Protein AF-A0A8T6SHY5-F1 (afdb_monomer)

Foldseek 3Di:
DVQVQVVVVVDQEEDADPDV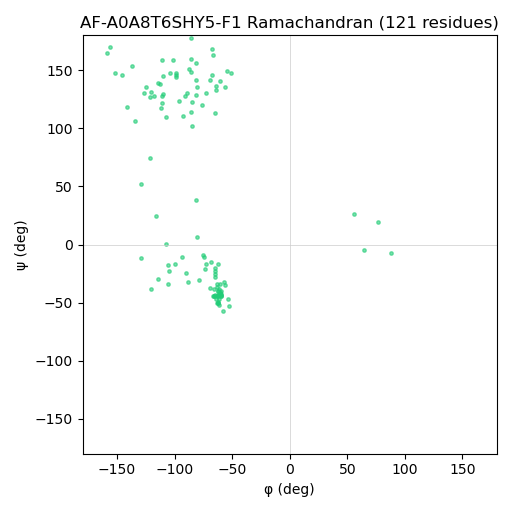VVQVVQVVDPRYHYDHLQVRQLPDQEAEDDDPPVCLLVSLQVHQVNHAAAREYEYQDPDFPVNVVSNVVRHDRYHYKYKHFPDDPPDPDCPPTDMDIDHDDDD

Nearest PDB structures (foldseek):
  4wji-assembly1_A-2  TM=8.821E-01  e=1.192E-06  Sinorhizobium meliloti 1021
  4ezb-assembly1_A-2  TM=7.585E-01  e=4.735E-04  Sinorhizobium meliloti 1021
  3qsg-assembly1_A-2  TM=8.408E-01  e=1.803E-03  Alicyclobacillus acidocaldarius subsp. acidocaldarius DSM 446
  6e8y-assembly1_B  TM=8.026E-01  e=1.297E-02  Homo sapiens
  8ix9-assembly1_B  TM=7.823E-01  e=1.458E-01  Pseudomonas aeruginosa

Solvent-accessible surface area (backbone atoms only — not comparable to full-atom values): 7496 Å² total; per-residue (Å²): 109,66,66,62,55,40,45,75,72,72,42,86,40,72,48,58,72,92,50,64,68,59,46,57,60,46,53,72,40,88,69,42,44,70,44,53,62,59,59,36,53,66,70,47,66,65,46,77,48,85,62,59,77,90,51,40,64,61,53,50,67,68,38,34,88,55,55,48,71,78,27,37,41,34,37,56,41,94,67,58,69,66,58,45,52,51,44,61,73,59,40,86,50,39,45,71,36,37,32,29,66,75,66,64,92,86,60,90,62,72,76,98,57,56,68,51,75,52,79,79,75,86,131

Sequence (123 aa):
WFAHFLLKDGKEVIIADRDERKLLEAKQQPGIRVATNVEAVKSADVILISVPIDDFSKVIEEICPFIRPEQVVIDITSIKVFPIETMHKHIKTGLVLGTHPMFGPGAKSIRNQNFALTPTNET

pLDDT: mean 94.41, std 5.81, range [49.94, 98.44]

Secondary structure (DSSP, 8-state):
-HHHHHHHTT--EEE--S-HHHHHHHHTSTTEEE--HHHHHHH-SEEEE---HHHHHHHHHHHGGGPPTT-EEEE--S-SHHHHHHHHHH-SSSEEEEEEE-S-TT---STT--EEEE--S--

Mean predicted aligned error: 3.13 Å

Structure (mmCIF, N/CA/C/O backbone):
data_AF-A0A8T6SHY5-F1
#
_entry.id   AF-A0A8T6SHY5-F1
#
loop_
_atom_site.group_PDB
_atom_site.id
_atom_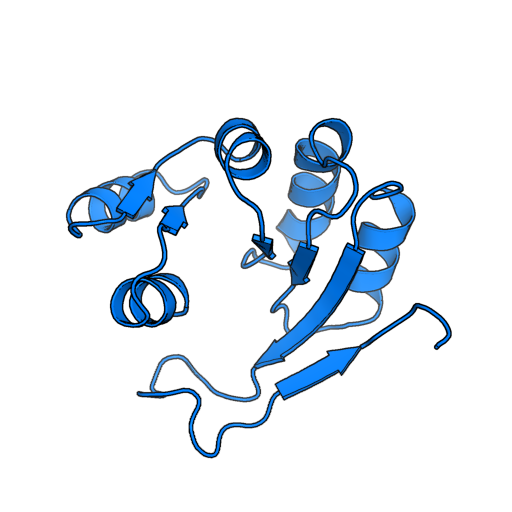site.type_symbol
_atom_site.label_atom_id
_atom_site.label_alt_id
_atom_site.label_comp_id
_atom_site.label_asym_id
_atom_site.label_entity_id
_atom_site.label_seq_id
_atom_site.pdbx_PDB_ins_code
_atom_site.Cartn_x
_atom_site.Cartn_y
_atom_site.Cartn_z
_atom_site.occupancy
_atom_site.B_iso_or_equiv
_atom_site.auth_seq_id
_atom_site.auth_comp_id
_atom_site.auth_asym_id
_atom_site.auth_atom_id
_atom_site.pdbx_PDB_model_num
ATOM 1 N N . TRP A 1 1 ? -2.758 1.311 -12.081 1.00 92.25 1 TRP A N 1
ATOM 2 C CA . TRP A 1 1 ? -2.745 -0.104 -12.511 1.00 92.25 1 TRP A CA 1
ATOM 3 C C . TRP A 1 1 ? -3.488 -0.998 -11.523 1.00 92.25 1 TRP A C 1
ATOM 5 O O . TRP A 1 1 ? -4.544 -1.496 -11.886 1.00 92.25 1 TRP A O 1
ATOM 15 N N . PHE A 1 2 ? -3.011 -1.139 -10.275 1.00 94.69 2 PHE A N 1
ATOM 16 C CA . PHE A 1 2 ? -3.641 -2.018 -9.273 1.00 94.69 2 PHE A CA 1
ATOM 17 C C . PHE A 1 2 ? -5.093 -1.662 -8.953 1.00 94.69 2 PHE A C 1
ATOM 19 O O . PHE A 1 2 ? -5.911 -2.567 -8.888 1.00 94.69 2 PHE A O 1
ATOM 26 N N . ALA A 1 3 ? -5.436 -0.373 -8.861 1.00 94.62 3 ALA A N 1
ATOM 27 C CA . ALA A 1 3 ? -6.827 0.057 -8.701 1.00 94.62 3 ALA A CA 1
ATOM 28 C C . ALA A 1 3 ? -7.747 -0.549 -9.779 1.00 94.62 3 ALA A C 1
ATOM 30 O O . ALA A 1 3 ? -8.711 -1.231 -9.464 1.00 94.62 3 ALA A O 1
ATOM 31 N N . HIS A 1 4 ? -7.386 -0.396 -11.056 1.00 92.75 4 HIS A N 1
ATOM 32 C CA . HIS A 1 4 ? -8.134 -0.977 -12.178 1.00 92.75 4 HIS A CA 1
ATOM 33 C C . HIS A 1 4 ? -8.178 -2.507 -12.151 1.00 92.75 4 HIS A C 1
ATOM 35 O O . HIS A 1 4 ? -9.201 -3.108 -12.465 1.00 92.75 4 HIS A O 1
ATOM 41 N N . PHE A 1 5 ? -7.061 -3.145 -11.793 1.00 93.44 5 PHE A N 1
ATOM 42 C CA . PHE A 1 5 ? -6.993 -4.597 -11.651 1.00 93.44 5 PHE A CA 1
ATOM 43 C C . PHE A 1 5 ? -7.961 -5.104 -10.569 1.00 93.44 5 PHE A C 1
ATOM 45 O O . PHE A 1 5 ? -8.731 -6.020 -10.836 1.00 93.44 5 PHE A O 1
ATOM 52 N N . LEU A 1 6 ? -7.974 -4.470 -9.393 1.00 95.19 6 LEU A N 1
ATOM 53 C CA . LEU A 1 6 ? -8.833 -4.841 -8.265 1.00 95.19 6 LEU A CA 1
ATOM 54 C C . LEU A 1 6 ? -10.315 -4.553 -8.540 1.00 95.19 6 LEU A C 1
ATOM 56 O O . LEU A 1 6 ? -11.160 -5.377 -8.206 1.00 95.19 6 LEU A O 1
ATOM 60 N N . LEU A 1 7 ? -10.637 -3.449 -9.222 1.00 94.44 7 LEU A N 1
ATOM 61 C CA . LEU A 1 7 ? -12.010 -3.173 -9.670 1.00 94.44 7 LEU A CA 1
ATOM 62 C C . LEU A 1 7 ? -12.532 -4.265 -10.604 1.00 94.44 7 LEU A C 1
ATOM 64 O O . LEU A 1 7 ? -13.661 -4.723 -10.462 1.00 94.44 7 LEU A O 1
ATOM 68 N N . LYS A 1 8 ? -11.702 -4.710 -11.555 1.00 93.25 8 LYS A N 1
ATOM 69 C CA . LYS A 1 8 ? -12.054 -5.813 -12.462 1.00 93.25 8 LYS A CA 1
ATOM 70 C C . LYS A 1 8 ? -12.235 -7.145 -11.740 1.00 93.25 8 LYS A C 1
ATOM 72 O O . LYS A 1 8 ? -13.001 -7.973 -12.217 1.00 93.25 8 LYS A O 1
ATOM 77 N N . ASP A 1 9 ? -11.548 -7.331 -10.618 1.00 94.00 9 ASP A N 1
ATOM 78 C CA . ASP A 1 9 ? -11.707 -8.478 -9.719 1.00 94.00 9 ASP A CA 1
ATOM 79 C C . ASP A 1 9 ? -12.922 -8.332 -8.774 1.00 94.00 9 ASP A C 1
ATOM 81 O O . ASP A 1 9 ? -13.132 -9.146 -7.877 1.00 94.00 9 ASP A O 1
ATOM 85 N N . GLY A 1 10 ? -13.739 -7.286 -8.960 1.00 95.12 10 GLY A N 1
ATOM 86 C CA . GLY A 1 10 ? -14.961 -7.047 -8.193 1.00 95.12 10 GLY A CA 1
ATOM 87 C C . GLY A 1 10 ? -14.722 -6.503 -6.785 1.00 95.12 10 GLY A C 1
ATOM 88 O O . GLY A 1 10 ? -15.601 -6.626 -5.935 1.00 95.12 10 GLY A O 1
ATOM 89 N N . LYS A 1 11 ? -13.542 -5.935 -6.508 1.00 95.75 11 LYS A N 1
ATOM 90 C CA . LYS A 1 11 ? -13.234 -5.312 -5.214 1.00 95.75 11 LYS A CA 1
ATOM 91 C C . LYS A 1 11 ? -13.706 -3.865 -5.174 1.00 95.75 11 LYS A C 1
ATOM 93 O O . LYS A 1 11 ? -13.638 -3.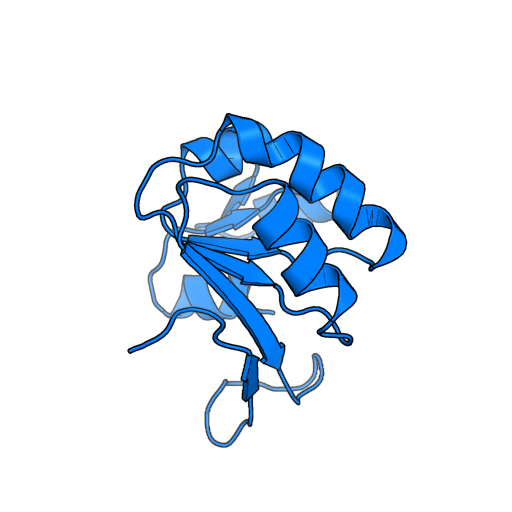148 -6.172 1.00 95.75 11 LYS A O 1
ATOM 98 N N . GLU A 1 12 ? -14.095 -3.419 -3.986 1.00 96.06 12 GLU A N 1
ATOM 99 C CA . GLU A 1 12 ? -14.258 -1.998 -3.701 1.00 96.06 12 GLU A CA 1
ATOM 100 C C . GLU A 1 12 ? -12.881 -1.341 -3.592 1.00 96.06 12 GLU A C 1
ATOM 102 O O . GLU A 1 12 ? -11.993 -1.843 -2.900 1.00 96.06 12 GLU A O 1
ATOM 107 N N . VAL A 1 13 ? -12.684 -0.222 -4.291 1.00 97.75 13 VAL A N 1
ATOM 108 C CA . VAL A 1 13 ? -11.391 0.466 -4.327 1.00 97.75 13 VAL A CA 1
ATOM 109 C C . VAL A 1 13 ? -11.543 1.891 -3.827 1.00 97.75 13 VAL A C 1
ATOM 111 O O . VAL A 1 13 ? -12.354 2.668 -4.331 1.00 97.75 13 VAL A O 1
ATOM 114 N N . ILE A 1 14 ? -10.708 2.242 -2.850 1.00 98.31 14 ILE A N 1
ATOM 115 C CA . ILE A 1 14 ? -10.573 3.601 -2.335 1.00 98.31 14 ILE A CA 1
ATOM 116 C C . ILE A 1 14 ? -9.195 4.123 -2.742 1.00 98.31 14 ILE A C 1
ATOM 118 O O . ILE A 1 14 ? -8.191 3.456 -2.499 1.00 98.31 14 ILE A O 1
ATOM 122 N N . ILE A 1 15 ? -9.137 5.302 -3.361 1.00 98.19 15 ILE A N 1
ATOM 123 C CA . ILE A 1 15 ? -7.887 5.974 -3.726 1.00 98.19 15 ILE A CA 1
ATOM 124 C C . ILE A 1 15 ? -7.695 7.208 -2.846 1.00 98.19 15 ILE A C 1
ATOM 126 O O . ILE A 1 15 ? -8.580 8.059 -2.750 1.00 98.19 15 ILE A O 1
ATOM 130 N N . ALA A 1 16 ? -6.511 7.303 -2.251 1.00 98.00 16 ALA A N 1
ATOM 131 C CA . ALA A 1 16 ? -6.004 8.499 -1.602 1.00 98.00 16 ALA A CA 1
ATOM 132 C C . ALA A 1 16 ? -4.696 8.907 -2.295 1.00 98.00 16 ALA A C 1
ATOM 134 O O . ALA A 1 16 ? -3.832 8.068 -2.551 1.00 98.00 16 ALA A O 1
ATOM 135 N N . ASP A 1 17 ? -4.584 10.181 -2.652 1.00 97.19 17 ASP A N 1
ATOM 136 C CA . ASP A 1 17 ? -3.424 10.770 -3.321 1.00 97.19 17 ASP A CA 1
ATOM 137 C C . ASP A 1 17 ? -3.366 12.254 -2.932 1.00 97.19 17 ASP A C 1
ATOM 139 O O . ASP A 1 17 ? -4.399 12.883 -2.705 1.00 97.19 17 ASP A O 1
ATOM 143 N N . ARG A 1 18 ? -2.162 12.822 -2.843 1.00 95.75 18 ARG A N 1
ATOM 144 C CA . ARG A 1 18 ? -1.984 14.265 -2.611 1.00 95.75 18 ARG A CA 1
ATOM 145 C C . ARG A 1 18 ? -2.304 15.098 -3.853 1.00 95.75 18 ARG A C 1
ATOM 147 O O . ARG A 1 18 ? -2.493 16.304 -3.751 1.00 95.75 18 ARG A O 1
ATOM 154 N N . ASP A 1 19 ? -2.273 14.472 -5.027 1.00 96.31 19 ASP A N 1
ATOM 155 C CA . ASP A 1 19 ? -2.537 15.113 -6.306 1.00 96.31 19 ASP A CA 1
ATOM 156 C C . ASP A 1 19 ? -4.047 15.134 -6.583 1.00 96.31 19 ASP A C 1
ATOM 158 O O . ASP A 1 19 ? -4.649 14.141 -7.006 1.00 96.31 19 ASP A O 1
ATOM 162 N N . GLU A 1 20 ? -4.666 16.295 -6.360 1.00 95.12 20 GLU A N 1
ATOM 163 C CA . GLU A 1 20 ? -6.102 16.499 -6.570 1.00 95.12 20 GLU A CA 1
ATOM 164 C C . GLU A 1 20 ? -6.548 16.185 -8.001 1.00 95.12 20 GLU A C 1
ATOM 166 O O . GLU A 1 20 ? -7.662 15.695 -8.203 1.00 95.12 20 GLU A O 1
ATOM 171 N N . ARG A 1 21 ? -5.691 16.402 -9.010 1.00 96.12 21 ARG A N 1
ATOM 172 C CA . ARG A 1 21 ? -6.045 16.063 -10.393 1.00 96.12 21 ARG A CA 1
ATOM 173 C C . ARG A 1 21 ? -6.200 14.560 -10.561 1.00 96.12 21 ARG A C 1
ATOM 175 O O . ARG A 1 21 ? -7.181 14.121 -11.157 1.00 96.12 21 ARG A O 1
ATOM 182 N N . LYS A 1 22 ? -5.279 13.769 -10.003 1.00 94.69 22 LYS A N 1
ATOM 183 C CA . LYS A 1 22 ? -5.379 12.303 -10.045 1.00 94.69 22 LYS A CA 1
ATOM 184 C C . LYS A 1 22 ? -6.611 11.799 -9.307 1.00 94.69 22 LYS A C 1
ATOM 186 O O . LYS A 1 22 ? -7.243 10.853 -9.770 1.00 94.69 22 LYS A O 1
ATOM 191 N N . LEU A 1 23 ? -6.985 12.437 -8.196 1.00 96.00 23 LEU A N 1
ATOM 192 C CA . LEU A 1 23 ? -8.225 12.109 -7.491 1.00 96.00 23 LEU A CA 1
ATOM 193 C C . LEU A 1 23 ? -9.464 12.415 -8.340 1.00 96.00 23 LEU A C 1
ATOM 195 O O . LEU A 1 23 ? -10.377 11.592 -8.406 1.00 96.00 23 LEU A O 1
ATOM 199 N N . LEU A 1 24 ? -9.499 13.562 -9.021 1.00 94.75 24 LEU A N 1
ATOM 200 C CA . LEU A 1 24 ? -10.599 13.907 -9.924 1.00 94.75 24 LEU A CA 1
ATOM 201 C C . LEU A 1 24 ? -10.715 12.913 -11.083 1.00 94.75 24 LEU A C 1
ATOM 203 O O . LEU A 1 24 ? -11.824 12.481 -11.389 1.00 94.75 24 LEU A O 1
ATOM 207 N N . GLU A 1 25 ? -9.592 12.518 -11.685 1.00 94.25 25 GLU A N 1
ATOM 208 C CA . GLU A 1 25 ? -9.538 11.501 -12.743 1.00 94.25 25 GLU A CA 1
ATOM 209 C C . GLU A 1 25 ? -10.002 10.127 -12.233 1.00 94.25 25 GLU A C 1
ATOM 211 O O . GLU A 1 25 ? -10.817 9.464 -12.877 1.00 94.25 25 GLU A O 1
ATOM 216 N N . ALA A 1 26 ? -9.547 9.715 -11.047 1.00 94.12 26 ALA A N 1
ATOM 217 C CA . ALA A 1 26 ? -9.952 8.468 -10.404 1.00 94.12 26 ALA A CA 1
ATOM 218 C C . ALA A 1 26 ? -11.460 8.420 -10.123 1.00 94.12 26 ALA A C 1
ATOM 220 O O . ALA A 1 26 ? -12.103 7.404 -10.378 1.00 94.12 26 ALA A O 1
ATOM 221 N N . LYS A 1 27 ? -12.041 9.531 -9.656 1.00 93.44 27 LYS A N 1
ATOM 222 C CA . LYS A 1 27 ? -13.470 9.644 -9.331 1.00 93.44 27 LYS A CA 1
ATOM 223 C C . LYS A 1 27 ? -14.387 9.497 -10.552 1.00 93.44 27 LYS A C 1
ATOM 225 O O . LYS A 1 27 ? -15.563 9.191 -10.382 1.00 93.44 27 LYS A O 1
ATOM 230 N N . GLN A 1 28 ? -13.874 9.694 -11.771 1.00 92.12 28 GLN A N 1
ATOM 231 C CA . GLN A 1 28 ? -14.643 9.445 -12.999 1.00 92.12 28 GLN A CA 1
ATOM 232 C C . GLN A 1 28 ? -14.836 7.952 -13.287 1.00 92.12 28 GLN A C 1
ATOM 234 O O . GLN A 1 28 ? -15.691 7.595 -14.097 1.00 92.12 28 GLN A O 1
ATOM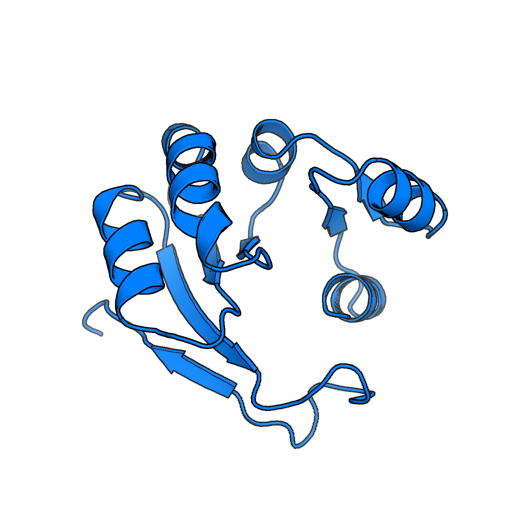 239 N N . GLN A 1 29 ? -14.049 7.070 -12.663 1.00 88.81 29 GLN A N 1
ATOM 240 C CA . GLN A 1 29 ? -14.183 5.632 -12.867 1.00 88.81 29 GLN A CA 1
ATOM 241 C C . GLN A 1 29 ? -15.259 5.055 -11.937 1.00 88.81 29 GLN A C 1
ATOM 243 O O . GLN A 1 29 ? -15.139 5.170 -10.714 1.00 88.81 29 GLN A O 1
ATOM 248 N N . PRO A 1 30 ? -16.295 4.389 -12.482 1.00 89.94 30 PRO A N 1
ATOM 249 C CA . PRO A 1 30 ? -17.295 3.715 -11.665 1.00 89.94 30 PRO A CA 1
ATOM 250 C C . PRO A 1 30 ? -16.653 2.692 -10.719 1.00 89.94 30 PRO A C 1
ATOM 252 O O . PRO A 1 30 ? -15.788 1.918 -11.127 1.00 89.94 30 PRO A O 1
ATOM 255 N N . GLY A 1 31 ? -17.088 2.685 -9.457 1.00 90.12 31 GLY A N 1
ATOM 256 C CA . GLY A 1 31 ? -16.579 1.774 -8.424 1.00 90.12 31 GLY A CA 1
ATOM 257 C C . GLY A 1 31 ? -15.354 2.279 -7.654 1.00 90.12 31 GLY A C 1
ATOM 258 O O . GLY A 1 31 ? -14.988 1.659 -6.658 1.00 90.12 31 GLY A O 1
ATOM 259 N N . ILE A 1 32 ? -14.749 3.408 -8.051 1.00 95.56 32 ILE A N 1
ATOM 260 C CA . ILE A 1 32 ? -13.701 4.063 -7.257 1.00 95.56 32 ILE A CA 1
ATOM 261 C C . ILE A 1 32 ? -14.317 5.090 -6.311 1.00 95.56 32 ILE A C 1
ATOM 263 O O . ILE A 1 32 ? -15.014 6.015 -6.731 1.00 95.56 32 ILE A O 1
ATOM 267 N N . ARG A 1 33 ? -13.975 4.984 -5.026 1.00 96.69 33 ARG A N 1
ATOM 268 C CA . ARG A 1 33 ? -14.159 6.058 -4.049 1.00 96.69 33 ARG A CA 1
ATOM 269 C C . ARG A 1 33 ? -12.841 6.802 -3.854 1.00 96.69 33 ARG A C 1
ATOM 271 O O . ARG A 1 33 ? -11.778 6.195 -3.855 1.00 96.69 33 ARG A O 1
ATOM 278 N N . VAL A 1 34 ? -12.900 8.114 -3.656 1.00 97.56 34 VAL A N 1
ATOM 279 C CA . VAL A 1 34 ? -11.734 8.911 -3.244 1.00 97.56 34 VAL A CA 1
ATOM 280 C C . VAL A 1 34 ? -11.912 9.381 -1.810 1.00 97.56 34 VAL A C 1
ATOM 282 O O . VAL A 1 34 ? -13.042 9.637 -1.387 1.00 97.56 34 VAL A O 1
ATOM 285 N N . ALA A 1 35 ? -10.819 9.450 -1.059 1.00 97.69 35 ALA A N 1
ATOM 286 C CA . ALA A 1 35 ? -10.822 9.866 0.339 1.00 97.69 35 ALA A CA 1
ATOM 287 C C . ALA A 1 35 ? -9.443 10.402 0.750 1.00 97.69 35 ALA A C 1
ATOM 289 O O . ALA A 1 35 ? -8.466 10.244 0.017 1.00 97.69 35 ALA A O 1
ATOM 290 N N . THR A 1 36 ? -9.351 11.007 1.933 1.00 98.06 36 THR A N 1
ATOM 291 C CA . THR A 1 36 ? -8.048 11.278 2.566 1.00 98.06 36 THR A CA 1
ATOM 292 C C . THR A 1 36 ? -7.347 9.971 2.963 1.00 98.06 36 THR A C 1
ATOM 294 O O . THR A 1 36 ? -7.995 8.926 3.079 1.00 98.06 36 THR A O 1
ATOM 297 N N . ASN A 1 37 ? -6.034 10.013 3.227 1.00 98.12 37 ASN A N 1
ATOM 298 C CA . ASN A 1 37 ? -5.269 8.836 3.671 1.00 98.12 37 ASN A CA 1
ATOM 299 C C . ASN A 1 37 ? -5.915 8.173 4.900 1.00 98.12 37 ASN A C 1
ATOM 301 O O . ASN A 1 37 ? -6.140 6.962 4.925 1.00 98.12 37 ASN A O 1
ATOM 305 N N . VAL A 1 38 ? -6.284 8.985 5.892 1.00 98.12 38 VAL A N 1
ATOM 306 C CA . VAL A 1 38 ? -6.902 8.525 7.141 1.00 98.12 38 VAL A CA 1
ATOM 307 C C . VAL A 1 38 ? -8.264 7.873 6.898 1.00 98.12 38 VAL A C 1
ATOM 309 O O . VAL A 1 38 ? -8.542 6.796 7.426 1.00 98.12 38 VAL A O 1
ATOM 312 N N . GLU A 1 39 ? -9.131 8.497 6.102 1.00 98.19 39 GLU A N 1
ATOM 313 C CA . GLU A 1 39 ? -10.457 7.947 5.797 1.00 98.19 39 GLU A CA 1
ATOM 314 C C . GLU A 1 39 ? -10.374 6.651 4.984 1.00 98.19 39 GLU A C 1
ATOM 316 O O . GLU A 1 39 ? -11.150 5.720 5.228 1.00 98.19 39 GLU A O 1
ATOM 321 N N . ALA A 1 40 ? -9.430 6.571 4.041 1.00 98.06 40 ALA A N 1
ATOM 322 C CA . ALA A 1 40 ? -9.189 5.371 3.251 1.00 98.06 40 ALA A CA 1
ATOM 323 C C . ALA A 1 40 ? -8.757 4.203 4.149 1.00 98.06 40 ALA A C 1
ATOM 325 O O . ALA A 1 40 ? -9.382 3.145 4.121 1.00 98.06 40 ALA A O 1
ATOM 326 N N . VAL A 1 41 ? -7.766 4.419 5.019 1.00 97.88 41 VAL A N 1
ATOM 327 C CA . VAL A 1 41 ? -7.247 3.397 5.947 1.00 97.88 41 VAL A CA 1
ATOM 328 C C . VAL A 1 41 ? -8.318 2.933 6.933 1.00 97.88 41 VAL A C 1
ATOM 330 O O . VAL A 1 41 ? -8.454 1.736 7.187 1.00 97.88 41 VAL A O 1
ATOM 333 N N . LYS A 1 42 ? -9.153 3.843 7.445 1.00 97.25 42 LYS A N 1
ATOM 334 C CA . LYS A 1 42 ? -10.276 3.483 8.327 1.00 97.25 42 LYS A CA 1
ATOM 335 C C . LYS A 1 42 ? -11.351 2.630 7.650 1.00 97.25 42 LYS A C 1
ATOM 337 O O . LYS A 1 42 ? -12.091 1.948 8.347 1.00 97.25 42 LYS A O 1
ATOM 342 N N . SER A 1 43 ? -11.443 2.674 6.325 1.00 96.94 43 SER A N 1
ATOM 343 C CA . SER A 1 43 ? -12.496 1.984 5.574 1.00 96.94 43 SER A CA 1
ATOM 344 C C . SER A 1 43 ? -12.019 0.715 4.863 1.00 96.94 43 SER A C 1
ATOM 346 O O . SER A 1 43 ? -12.845 -0.118 4.523 1.00 96.94 43 SER A O 1
ATOM 348 N N . ALA A 1 44 ? -10.722 0.589 4.576 1.00 97.31 44 ALA A N 1
ATOM 349 C CA . ALA A 1 44 ? -10.175 -0.525 3.803 1.00 97.31 44 ALA A CA 1
ATOM 350 C C . ALA A 1 44 ? -9.821 -1.723 4.695 1.00 97.31 44 ALA A C 1
ATOM 352 O O . ALA A 1 44 ? -9.428 -1.531 5.842 1.00 97.31 44 ALA A O 1
ATOM 353 N N . ASP A 1 45 ? -9.878 -2.944 4.168 1.00 96.88 45 ASP A N 1
ATOM 354 C CA . ASP A 1 45 ? -9.316 -4.137 4.830 1.00 96.88 45 ASP A CA 1
ATOM 355 C C . ASP A 1 45 ? -7.835 -4.347 4.468 1.00 96.88 45 ASP A C 1
ATOM 357 O O . ASP A 1 45 ? -7.034 -4.804 5.285 1.00 96.88 45 ASP A O 1
ATOM 361 N N . VAL A 1 46 ? -7.462 -3.952 3.245 1.00 97.94 46 VAL A N 1
ATOM 362 C CA . VAL A 1 46 ? -6.106 -4.043 2.692 1.00 97.94 46 VAL A CA 1
ATOM 363 C C . VAL A 1 46 ? -5.668 -2.670 2.186 1.00 97.94 46 VAL A C 1
ATOM 365 O O . VAL A 1 46 ? -6.383 -2.022 1.421 1.00 97.94 46 VAL A O 1
ATOM 368 N N . ILE A 1 47 ? -4.477 -2.237 2.589 1.00 98.38 47 ILE A N 1
ATOM 369 C CA . ILE A 1 47 ? -3.866 -0.960 2.234 1.00 98.38 47 ILE A CA 1
ATOM 370 C C . ILE A 1 47 ? -2.675 -1.230 1.319 1.00 98.38 47 ILE A C 1
ATOM 372 O O . ILE A 1 47 ? -1.738 -1.919 1.710 1.00 98.38 47 ILE A O 1
ATOM 376 N N . LEU A 1 48 ? -2.692 -0.661 0.113 1.00 98.12 48 LEU A N 1
ATOM 377 C CA . LEU A 1 48 ? -1.585 -0.741 -0.839 1.00 98.12 48 LEU A CA 1
ATOM 378 C C . LEU A 1 48 ? -0.869 0.612 -0.933 1.00 98.12 48 LEU A C 1
ATOM 380 O O . LEU A 1 48 ? -1.407 1.568 -1.492 1.00 98.12 48 LEU A O 1
ATOM 384 N N . ILE A 1 49 ? 0.354 0.693 -0.420 1.00 98.06 49 ILE A N 1
ATOM 385 C CA . ILE A 1 49 ? 1.169 1.906 -0.429 1.00 98.06 49 ILE A CA 1
ATOM 386 C C . ILE A 1 49 ? 1.931 2.009 -1.753 1.00 98.06 49 ILE A C 1
ATOM 388 O O . ILE A 1 49 ? 2.821 1.211 -2.053 1.00 98.06 49 ILE A O 1
ATOM 392 N N . SER A 1 50 ? 1.575 3.024 -2.541 1.00 96.50 50 SER A N 1
ATOM 393 C CA . SER A 1 50 ? 2.111 3.291 -3.882 1.00 96.50 50 SER A CA 1
ATOM 394 C C . SER A 1 50 ? 2.580 4.745 -4.016 1.00 96.50 50 SER A C 1
ATOM 396 O O . SER A 1 50 ? 2.168 5.462 -4.930 1.00 96.50 50 SER A O 1
ATOM 398 N N . VAL A 1 51 ? 3.427 5.194 -3.090 1.00 96.69 51 VAL A N 1
ATOM 399 C CA . VAL A 1 51 ? 3.966 6.564 -3.064 1.00 96.69 51 VAL A CA 1
ATOM 400 C C . VAL A 1 51 ? 5.464 6.585 -3.392 1.00 96.69 51 VAL A C 1
ATOM 402 O O . VAL A 1 51 ? 6.128 5.552 -3.251 1.00 96.69 51 VAL A O 1
ATOM 405 N N . PRO A 1 52 ? 6.022 7.730 -3.837 1.00 95.44 52 PRO A N 1
ATOM 406 C CA . PRO A 1 52 ? 7.467 7.904 -3.944 1.00 95.44 52 PRO A CA 1
ATOM 407 C C . PRO A 1 52 ? 8.167 7.608 -2.618 1.00 95.44 52 PRO A C 1
ATOM 409 O O . PRO A 1 52 ? 7.608 7.835 -1.546 1.00 95.44 52 PRO A O 1
ATOM 412 N N . ILE A 1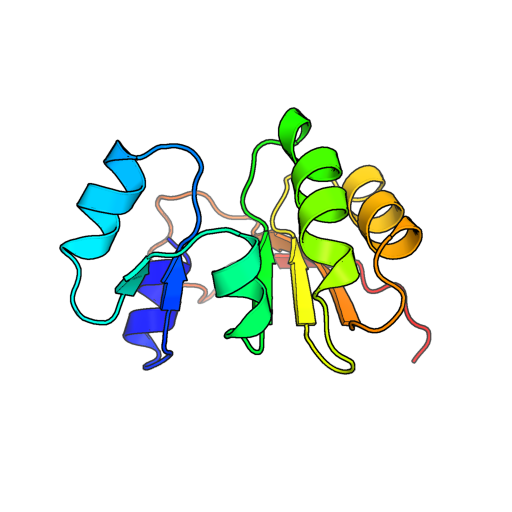 53 ? 9.408 7.126 -2.691 1.00 95.56 53 ILE A N 1
ATOM 413 C CA . ILE A 1 53 ? 10.139 6.699 -1.494 1.00 95.56 53 ILE A CA 1
ATOM 414 C C . ILE A 1 53 ? 10.348 7.838 -0.486 1.00 95.56 53 ILE A C 1
ATOM 416 O O . ILE A 1 53 ? 10.240 7.611 0.716 1.00 95.56 53 ILE A O 1
ATOM 420 N N . ASP A 1 54 ? 10.530 9.062 -0.983 1.00 96.06 54 ASP A N 1
ATOM 421 C CA . ASP A 1 54 ? 10.707 10.273 -0.174 1.00 96.06 54 ASP A CA 1
ATOM 422 C C . ASP A 1 54 ? 9.455 10.627 0.645 1.00 96.06 54 ASP A C 1
ATOM 424 O O . ASP A 1 54 ? 9.545 11.251 1.700 1.00 96.06 54 ASP A O 1
ATOM 428 N N . ASP A 1 55 ? 8.278 10.196 0.185 1.00 97.25 55 ASP A N 1
ATOM 429 C CA . ASP A 1 55 ? 6.999 10.430 0.854 1.00 97.25 55 ASP A CA 1
ATOM 430 C C . ASP A 1 55 ? 6.599 9.269 1.781 1.00 97.25 55 ASP A C 1
ATOM 432 O O . ASP A 1 55 ? 5.659 9.398 2.568 1.00 97.25 55 ASP A O 1
ATOM 436 N N . PHE A 1 56 ? 7.296 8.129 1.706 1.00 97.94 56 PHE A N 1
ATOM 437 C CA . PHE A 1 56 ? 6.867 6.881 2.334 1.00 97.94 56 PHE A CA 1
ATOM 438 C C . PHE A 1 56 ? 6.757 6.995 3.858 1.00 97.94 56 PHE A C 1
ATOM 440 O O . PHE A 1 56 ? 5.701 6.701 4.414 1.00 97.94 56 PHE A O 1
ATOM 447 N N . SER A 1 57 ? 7.806 7.474 4.539 1.00 98.12 57 SER A N 1
ATOM 448 C CA . SER A 1 57 ? 7.788 7.619 6.004 1.00 98.12 57 SER A CA 1
ATOM 449 C C . SER A 1 57 ? 6.681 8.544 6.481 1.00 98.12 57 SER A C 1
ATOM 451 O O . SER A 1 57 ? 5.963 8.198 7.413 1.00 98.12 57 SER A O 1
ATOM 453 N N . LYS A 1 58 ? 6.482 9.671 5.790 1.00 98.31 58 LYS A N 1
ATOM 454 C CA . LYS A 1 58 ? 5.423 10.627 6.115 1.00 98.31 58 LYS A CA 1
ATOM 455 C C . LYS A 1 58 ? 4.039 9.978 6.040 1.00 98.31 58 LYS A C 1
ATOM 457 O O . LYS A 1 58 ? 3.223 10.182 6.931 1.00 98.31 58 LYS A O 1
ATOM 462 N N . VAL A 1 59 ? 3.784 9.191 4.993 1.00 98.44 59 VAL A N 1
ATOM 463 C CA . VAL A 1 59 ? 2.509 8.479 4.832 1.00 98.44 59 VAL A CA 1
ATOM 464 C C . VAL A 1 59 ? 2.333 7.423 5.919 1.00 98.44 59 VAL A C 1
ATOM 466 O O . VAL A 1 59 ? 1.259 7.343 6.504 1.00 98.44 59 VAL A O 1
ATOM 469 N N . ILE A 1 60 ? 3.371 6.640 6.233 1.00 98.44 60 ILE A N 1
ATOM 470 C CA . ILE A 1 60 ? 3.293 5.631 7.298 1.00 98.44 60 ILE A CA 1
ATOM 471 C C . ILE A 1 60 ? 3.023 6.274 8.665 1.00 98.44 60 ILE A C 1
ATOM 473 O O . ILE A 1 60 ? 2.162 5.788 9.393 1.00 98.44 60 ILE A O 1
ATOM 477 N N . GLU A 1 61 ? 3.708 7.368 9.001 1.00 98.31 61 GLU A N 1
ATOM 478 C CA . GLU A 1 61 ? 3.492 8.115 10.248 1.00 98.31 61 GLU A CA 1
ATOM 479 C C . GLU A 1 61 ? 2.071 8.690 10.346 1.00 98.31 61 GLU A C 1
ATOM 481 O O . GLU A 1 61 ? 1.467 8.664 11.416 1.00 98.31 61 GLU A O 1
ATOM 486 N N . GLU A 1 62 ? 1.513 9.169 9.232 1.00 98.44 62 GLU A N 1
ATOM 487 C CA . GLU A 1 62 ? 0.144 9.687 9.174 1.00 98.44 62 GLU A CA 1
ATOM 488 C C . GLU A 1 62 ? -0.902 8.589 9.414 1.00 98.44 62 GLU A C 1
ATOM 490 O O . GLU A 1 62 ? -1.878 8.802 10.137 1.00 98.44 62 GLU A O 1
ATOM 495 N N . ILE A 1 63 ? -0.726 7.417 8.796 1.00 98.00 63 ILE A N 1
ATOM 496 C CA . ILE A 1 63 ? -1.759 6.375 8.799 1.00 98.00 63 ILE A CA 1
ATOM 497 C C . ILE A 1 63 ? -1.649 5.406 9.972 1.00 98.00 63 ILE A C 1
ATOM 499 O O . ILE A 1 63 ? -2.660 4.802 10.340 1.00 98.00 63 ILE A O 1
ATOM 503 N N . CYS A 1 64 ? -0.461 5.238 10.568 1.00 97.56 64 CYS A N 1
ATOM 504 C CA . CYS A 1 64 ? -0.241 4.217 11.591 1.00 97.56 64 CYS A CA 1
ATOM 505 C C . CYS A 1 64 ? -1.183 4.290 12.803 1.00 97.56 64 CYS A C 1
ATOM 507 O O . CYS A 1 64 ? -1.596 3.218 13.252 1.00 97.56 64 CYS A O 1
ATOM 509 N N . PRO A 1 65 ? -1.629 5.468 13.295 1.00 97.44 65 PRO A N 1
ATOM 510 C CA . PRO A 1 65 ? -2.547 5.527 14.434 1.00 97.44 65 PRO A CA 1
ATOM 511 C C . PRO A 1 65 ? -3.947 4.984 14.118 1.00 97.44 65 PRO A C 1
ATOM 513 O O . PRO A 1 65 ? -4.742 4.754 15.026 1.00 97.44 65 PRO A O 1
ATOM 516 N N . PHE A 1 66 ? -4.273 4.814 12.835 1.00 97.50 66 PHE A N 1
ATOM 517 C CA . PHE A 1 66 ? -5.595 4.410 12.361 1.00 97.50 66 PHE A CA 1
ATOM 518 C C . PHE A 1 66 ? -5.637 2.970 11.845 1.00 97.50 66 PHE A C 1
ATOM 520 O O . PHE A 1 66 ? -6.705 2.510 11.430 1.00 97.50 66 PHE A O 1
ATOM 527 N N . ILE A 1 67 ? -4.502 2.263 11.883 1.00 97.75 67 ILE A N 1
ATOM 528 C CA . ILE A 1 67 ? -4.422 0.858 11.497 1.00 97.75 67 ILE A CA 1
ATOM 529 C C . ILE A 1 67 ? -5.011 -0.021 12.608 1.00 97.75 67 ILE A C 1
ATOM 531 O O . ILE A 1 67 ? -4.554 -0.035 13.754 1.00 97.75 67 ILE A O 1
ATOM 535 N N . ARG A 1 68 ? -6.048 -0.771 12.245 1.00 95.44 68 ARG A N 1
ATOM 536 C CA . ARG A 1 68 ? -6.752 -1.748 13.075 1.00 95.44 68 ARG A CA 1
ATOM 537 C C . ARG A 1 68 ? -5.988 -3.080 13.090 1.00 95.44 68 ARG A C 1
ATOM 539 O O . ARG A 1 68 ? -5.256 -3.366 12.141 1.00 95.44 68 ARG A O 1
ATOM 546 N N . PRO A 1 69 ? -6.177 -3.913 14.128 1.00 93.44 69 PRO A N 1
ATOM 547 C CA . PRO A 1 69 ? -5.708 -5.297 14.107 1.00 93.44 69 PRO A CA 1
ATOM 548 C C . PRO A 1 69 ? -6.159 -6.034 12.839 1.00 93.44 69 PRO A C 1
ATOM 550 O O . PRO A 1 69 ? -7.234 -5.741 12.314 1.00 93.44 69 PRO A O 1
ATOM 553 N N . GLU A 1 70 ? -5.337 -6.967 12.356 1.00 87.69 70 GLU A N 1
ATOM 554 C CA . GLU A 1 70 ? -5.580 -7.795 11.158 1.00 87.69 70 GLU A CA 1
ATOM 555 C C . GLU A 1 70 ? -5.656 -7.045 9.811 1.00 87.69 70 GLU A C 1
ATOM 557 O O . GLU A 1 70 ? -5.721 -7.687 8.762 1.00 87.69 70 GLU A O 1
ATOM 562 N N . GLN A 1 71 ? -5.599 -5.705 9.785 1.00 96.19 71 GLN A N 1
ATOM 563 C CA . GLN A 1 71 ? -5.465 -4.980 8.518 1.00 96.19 71 GLN A CA 1
ATOM 564 C C . GLN A 1 71 ? -4.132 -5.309 7.855 1.00 96.19 71 GLN A C 1
ATOM 566 O O . GLN A 1 71 ? -3.084 -5.301 8.504 1.00 96.19 71 GLN A O 1
ATOM 571 N N . VAL A 1 72 ? -4.174 -5.530 6.543 1.00 96.94 72 VAL A N 1
ATOM 572 C CA . VAL A 1 72 ? -2.982 -5.851 5.757 1.00 96.94 72 VAL A CA 1
ATOM 573 C C . VAL A 1 72 ? -2.446 -4.582 5.107 1.00 96.94 72 VAL A C 1
ATOM 575 O O . VAL A 1 72 ? -3.151 -3.927 4.346 1.00 96.94 72 VAL A O 1
ATOM 578 N N . VAL A 1 73 ? -1.187 -4.248 5.369 1.00 97.75 73 VAL A N 1
ATOM 579 C CA . VAL A 1 73 ? -0.471 -3.123 4.763 1.00 97.75 73 VAL A CA 1
ATOM 580 C C . VAL A 1 73 ? 0.617 -3.664 3.853 1.00 97.75 73 VAL A C 1
ATOM 582 O O . VAL A 1 73 ? 1.543 -4.343 4.292 1.00 97.75 73 VAL A O 1
ATOM 585 N N . ILE A 1 74 ? 0.492 -3.360 2.567 1.00 97.69 74 ILE A N 1
ATOM 586 C CA . ILE A 1 74 ? 1.374 -3.840 1.512 1.00 97.69 74 ILE A CA 1
ATOM 587 C C . ILE A 1 74 ? 2.059 -2.644 0.866 1.00 97.69 74 ILE A C 1
ATOM 589 O O . ILE A 1 74 ? 1.376 -1.731 0.408 1.00 97.69 74 ILE A O 1
ATOM 593 N N . ASP A 1 75 ? 3.385 -2.647 0.759 1.00 97.19 75 ASP A N 1
ATOM 594 C CA . ASP A 1 75 ? 4.098 -1.679 -0.083 1.00 97.19 75 ASP A CA 1
ATOM 595 C C . ASP A 1 75 ? 4.466 -2.286 -1.439 1.00 97.19 75 ASP A C 1
ATOM 597 O O . ASP A 1 75 ? 4.777 -3.472 -1.515 1.00 97.19 75 ASP A O 1
ATOM 601 N N . ILE A 1 76 ? 4.450 -1.476 -2.502 1.00 96.12 76 ILE A N 1
ATOM 602 C CA . ILE A 1 76 ? 4.919 -1.867 -3.849 1.00 96.12 76 ILE A CA 1
ATOM 603 C C . ILE A 1 76 ? 6.136 -1.058 -4.307 1.00 96.12 76 ILE A C 1
ATOM 605 O O . ILE A 1 76 ? 6.350 -0.852 -5.502 1.00 96.12 76 ILE A O 1
ATOM 609 N N . THR A 1 77 ? 6.910 -0.527 -3.365 1.00 93.56 77 THR A N 1
ATOM 610 C CA . THR A 1 77 ? 8.062 0.326 -3.677 1.00 93.56 77 THR A CA 1
ATOM 611 C C . THR A 1 77 ? 9.174 -0.466 -4.376 1.00 93.56 77 THR A C 1
ATOM 613 O O . THR A 1 77 ? 9.183 -1.697 -4.397 1.00 93.56 77 THR A O 1
ATOM 616 N N . SER A 1 78 ? 10.178 0.220 -4.927 1.00 91.69 78 SER A N 1
ATOM 617 C CA . SER A 1 78 ? 11.278 -0.487 -5.592 1.00 91.69 78 SER A CA 1
ATOM 618 C C . SER A 1 78 ? 12.314 -1.077 -4.628 1.00 91.69 78 SER A C 1
ATOM 620 O O . SER A 1 78 ? 12.882 -2.124 -4.922 1.00 91.69 78 SER A O 1
ATOM 622 N N . ILE A 1 79 ? 12.530 -0.450 -3.469 1.00 91.75 79 ILE A N 1
ATOM 623 C CA . ILE A 1 79 ? 13.497 -0.878 -2.441 1.00 91.75 79 ILE A CA 1
ATOM 624 C C . ILE A 1 79 ? 12.781 -1.592 -1.294 1.00 91.75 79 ILE A C 1
ATOM 626 O O . ILE A 1 79 ? 11.583 -1.412 -1.147 1.00 91.75 79 ILE A O 1
ATOM 630 N N . LYS A 1 80 ? 13.461 -2.418 -0.490 1.00 91.88 80 LYS A N 1
ATOM 631 C CA . LYS A 1 80 ? 12.767 -3.251 0.516 1.00 91.88 80 LYS A CA 1
ATOM 632 C C . LYS A 1 80 ? 13.176 -3.030 1.959 1.00 91.88 80 LYS A C 1
ATOM 634 O O . LYS A 1 80 ? 12.297 -2.994 2.806 1.00 91.88 80 LYS A O 1
ATOM 639 N N . VAL A 1 81 ? 14.456 -2.800 2.227 1.00 92.88 81 VAL A N 1
ATOM 640 C CA . VAL A 1 81 ? 14.945 -2.600 3.601 1.00 92.88 81 VAL A CA 1
ATOM 641 C C . VAL A 1 81 ? 14.225 -1.424 4.271 1.00 92.88 81 VAL A C 1
ATOM 643 O O . VAL A 1 81 ? 13.523 -1.610 5.257 1.00 92.88 81 VAL A O 1
ATOM 646 N N . PHE A 1 82 ? 14.292 -0.237 3.666 1.00 96.12 82 PHE A N 1
ATOM 647 C CA . PHE A 1 82 ? 13.719 0.973 4.257 1.00 96.12 82 PHE A CA 1
ATOM 648 C C . PHE A 1 82 ? 12.184 0.930 4.449 1.00 96.12 82 PHE A C 1
ATOM 650 O O . PHE A 1 82 ? 11.730 1.224 5.552 1.00 96.12 82 PHE A O 1
ATOM 657 N N . PRO A 1 83 ? 11.354 0.552 3.453 1.00 96.50 83 PRO A N 1
ATOM 658 C CA . PRO A 1 83 ? 9.900 0.479 3.630 1.00 96.50 83 PRO A CA 1
ATOM 659 C C . PRO A 1 83 ? 9.473 -0.512 4.708 1.00 96.50 83 PRO A C 1
ATOM 661 O O . PRO A 1 83 ? 8.622 -0.185 5.533 1.00 96.50 83 PRO A O 1
ATOM 664 N N . ILE A 1 84 ? 10.097 -1.693 4.736 1.00 95.38 84 ILE A N 1
ATOM 665 C CA . ILE A 1 84 ? 9.828 -2.725 5.739 1.00 95.38 84 ILE A CA 1
ATOM 666 C C . ILE A 1 84 ? 10.174 -2.222 7.139 1.00 95.38 84 ILE A C 1
ATOM 668 O O . ILE A 1 84 ? 9.333 -2.284 8.035 1.00 95.38 84 ILE A O 1
ATOM 672 N N . GLU A 1 85 ? 11.375 -1.673 7.330 1.00 95.56 85 GLU A N 1
ATOM 673 C CA . GLU A 1 85 ? 11.801 -1.130 8.623 1.00 95.56 85 GLU A CA 1
ATOM 674 C C . GLU A 1 85 ? 10.885 0.005 9.092 1.00 95.56 85 GLU A C 1
ATOM 676 O O . GLU A 1 85 ? 10.447 0.016 10.244 1.00 95.56 85 GLU A O 1
ATOM 681 N N . THR A 1 86 ? 10.525 0.928 8.198 1.00 97.62 86 THR A N 1
ATOM 682 C CA . THR A 1 86 ? 9.602 2.027 8.503 1.00 97.62 86 THR A CA 1
ATOM 683 C C . THR A 1 86 ? 8.214 1.522 8.884 1.00 97.62 86 THR A C 1
ATOM 685 O O . THR A 1 86 ? 7.639 2.013 9.861 1.00 97.62 86 THR A O 1
ATOM 688 N N . MET A 1 87 ? 7.677 0.535 8.164 1.00 96.88 87 MET A N 1
ATOM 689 C CA . MET A 1 87 ? 6.391 -0.074 8.497 1.00 96.88 87 MET A CA 1
ATOM 690 C C . MET A 1 87 ? 6.445 -0.762 9.863 1.00 96.88 87 MET A C 1
ATOM 692 O O . MET A 1 87 ? 5.631 -0.433 10.717 1.00 96.88 87 MET A O 1
ATOM 696 N N . HIS A 1 88 ? 7.436 -1.615 10.143 1.00 95.12 88 HIS A N 1
ATOM 697 C CA . HIS A 1 88 ? 7.563 -2.269 11.456 1.00 95.12 88 HIS A CA 1
ATOM 698 C C . HIS A 1 88 ? 7.806 -1.296 12.606 1.00 95.12 88 HIS A C 1
ATOM 700 O O . HIS A 1 88 ? 7.357 -1.518 13.737 1.00 95.12 88 HIS A O 1
ATOM 706 N N . LYS A 1 89 ? 8.527 -0.203 12.347 1.00 96.62 89 LYS A N 1
ATOM 707 C CA . LYS A 1 89 ? 8.774 0.830 13.350 1.00 96.62 89 LYS A CA 1
ATOM 708 C C . LYS A 1 89 ? 7.464 1.449 13.840 1.00 96.62 89 LYS A C 1
ATOM 710 O O . LYS A 1 89 ? 7.332 1.637 15.049 1.00 96.62 89 LYS A O 1
ATOM 715 N N . HIS A 1 90 ? 6.504 1.703 12.950 1.00 97.38 90 HIS A N 1
ATOM 716 C CA . HIS A 1 90 ? 5.294 2.471 13.266 1.00 97.38 90 HIS A CA 1
ATOM 717 C C . HIS A 1 90 ? 4.020 1.624 13.401 1.00 97.38 90 HIS A C 1
ATOM 719 O O . HIS A 1 90 ? 3.167 1.940 14.225 1.00 97.38 90 HIS A O 1
ATOM 725 N N . ILE A 1 91 ? 3.882 0.549 12.629 1.00 95.69 91 ILE A N 1
ATOM 726 C CA . ILE A 1 91 ? 2.691 -0.305 12.587 1.00 95.69 91 ILE A CA 1
ATOM 727 C C . ILE A 1 91 ? 2.888 -1.456 13.573 1.00 95.69 91 ILE A C 1
ATOM 729 O O . ILE A 1 91 ? 3.741 -2.317 13.370 1.00 95.69 91 ILE A O 1
ATOM 733 N N . LYS A 1 92 ? 2.120 -1.448 14.668 1.00 91.19 92 LYS A N 1
ATOM 734 C CA . LYS A 1 92 ? 2.229 -2.446 15.752 1.00 91.19 92 LYS A CA 1
ATOM 735 C C . LYS A 1 92 ? 1.104 -3.478 15.773 1.00 91.19 92 LYS A C 1
ATOM 737 O O . LYS A 1 92 ? 1.248 -4.503 16.425 1.00 91.19 92 LYS A O 1
ATOM 742 N N . THR A 1 93 ? -0.006 -3.192 15.100 1.00 89.88 93 THR A N 1
ATOM 743 C CA . THR A 1 93 ? -1.248 -3.982 1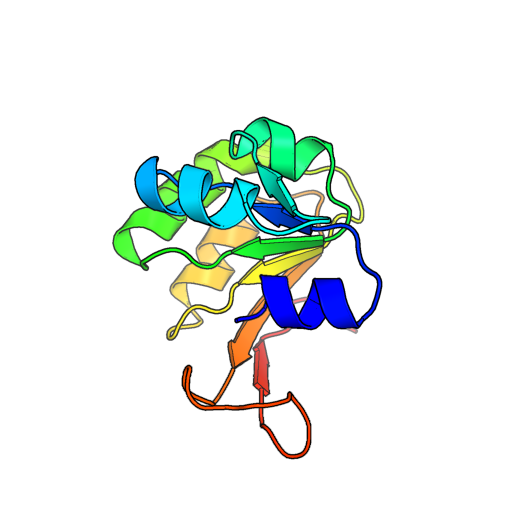5.150 1.00 89.88 93 THR A CA 1
ATOM 744 C C . THR A 1 93 ? -1.603 -4.639 13.818 1.00 89.88 93 THR A C 1
ATOM 746 O O . THR A 1 93 ? -2.241 -5.685 13.818 1.00 89.88 93 THR A O 1
ATOM 749 N N . GLY A 1 94 ? -1.221 -4.033 12.692 1.00 91.06 94 GLY A N 1
ATOM 750 C CA . GLY A 1 94 ? -1.496 -4.558 11.354 1.00 91.06 94 GLY A CA 1
ATOM 751 C C . GLY A 1 94 ? -0.454 -5.568 10.876 1.00 91.06 94 GLY A C 1
ATOM 752 O O . GLY A 1 94 ? 0.688 -5.579 11.338 1.00 91.06 94 GLY A O 1
ATOM 753 N N . LEU A 1 95 ? -0.847 -6.377 9.895 1.00 94.19 95 LEU A N 1
ATOM 754 C CA . LEU A 1 95 ? 0.049 -7.257 9.154 1.00 94.19 95 LEU A CA 1
ATOM 755 C C . LEU A 1 95 ? 0.754 -6.443 8.073 1.00 94.19 95 LEU A C 1
ATOM 757 O O . LEU A 1 95 ? 0.100 -5.756 7.293 1.00 94.19 95 LEU A O 1
ATOM 761 N N . VAL A 1 96 ? 2.079 -6.525 8.005 1.00 95.44 96 VAL A N 1
ATOM 762 C CA . VAL A 1 96 ? 2.869 -5.789 7.011 1.00 95.44 96 VAL A CA 1
ATOM 763 C C . VAL A 1 96 ? 3.510 -6.757 6.024 1.00 95.44 96 VAL A C 1
ATOM 765 O O . VAL A 1 96 ? 4.006 -7.814 6.411 1.00 95.44 96 VAL A O 1
ATOM 768 N N . LEU A 1 97 ? 3.504 -6.404 4.741 1.00 95.75 97 L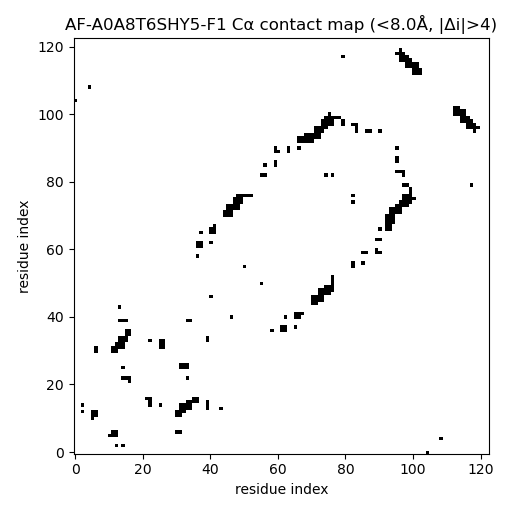EU A N 1
ATOM 769 C CA . LEU A 1 97 ? 4.168 -7.174 3.696 1.00 95.75 97 LEU A CA 1
ATOM 770 C C . LEU A 1 97 ? 4.819 -6.238 2.684 1.00 95.75 97 LEU A C 1
ATOM 772 O O . LEU A 1 97 ? 4.149 -5.494 1.971 1.00 95.75 97 LEU A O 1
ATOM 776 N N . GLY A 1 98 ? 6.138 -6.328 2.564 1.00 96.44 98 GLY A N 1
ATOM 777 C CA . GLY A 1 98 ? 6.838 -5.641 1.490 1.00 96.44 98 GLY A CA 1
ATOM 778 C C . GLY A 1 98 ? 6.756 -6.425 0.196 1.00 96.44 98 GLY A C 1
ATOM 779 O O . GLY A 1 98 ? 6.943 -7.645 0.177 1.00 96.44 98 GLY A O 1
ATOM 780 N N . THR A 1 99 ? 6.469 -5.727 -0.901 1.00 96.00 99 THR A N 1
ATOM 781 C CA . THR A 1 99 ? 6.371 -6.343 -2.225 1.00 96.00 99 THR A CA 1
ATOM 782 C C . THR A 1 99 ? 7.058 -5.505 -3.292 1.00 96.00 99 THR A C 1
ATOM 784 O O . THR A 1 99 ? 7.225 -4.292 -3.171 1.00 96.00 99 THR A O 1
ATOM 787 N N . HIS A 1 100 ? 7.506 -6.158 -4.356 1.00 95.50 100 HIS A N 1
ATOM 788 C CA . HIS A 1 100 ? 7.978 -5.500 -5.567 1.00 95.50 100 HIS A CA 1
ATOM 789 C C . HIS A 1 100 ? 7.375 -6.220 -6.777 1.00 95.50 100 HIS A C 1
ATOM 791 O O . HIS A 1 100 ? 7.811 -7.329 -7.106 1.00 95.50 100 HIS A O 1
ATOM 797 N N . PRO A 1 101 ? 6.384 -5.623 -7.456 1.00 95.19 101 PRO A N 1
ATOM 798 C CA . PRO A 1 101 ? 5.916 -6.112 -8.746 1.00 95.19 101 PRO A CA 1
ATOM 799 C C . PRO A 1 101 ? 7.043 -5.971 -9.778 1.00 95.19 101 PRO A C 1
ATOM 801 O O . PRO A 1 101 ? 7.434 -4.857 -10.112 1.00 95.19 101 PRO A O 1
ATOM 804 N N . MET A 1 102 ? 7.589 -7.077 -10.294 1.00 95.06 102 MET A N 1
ATOM 805 C CA . MET A 1 102 ? 8.719 -7.051 -11.244 1.00 95.06 102 MET A CA 1
ATOM 806 C C . MET A 1 102 ? 8.258 -6.784 -12.685 1.00 95.06 102 MET A C 1
ATOM 808 O O . MET A 1 102 ? 8.739 -7.393 -13.640 1.00 95.06 102 MET A O 1
ATOM 812 N N . PHE A 1 103 ? 7.273 -5.902 -12.838 1.00 94.19 103 PHE A N 1
ATOM 813 C CA . PHE A 1 103 ? 6.660 -5.555 -14.109 1.00 94.19 103 PHE A CA 1
ATOM 814 C C . PHE A 1 103 ? 6.251 -4.087 -14.140 1.00 94.19 103 PHE A C 1
ATOM 816 O O . PHE A 1 103 ? 5.852 -3.495 -13.140 1.00 94.19 103 PHE A O 1
ATOM 823 N N . GLY A 1 104 ? 6.353 -3.498 -15.329 1.00 88.81 104 GLY A N 1
ATOM 824 C CA . GLY A 1 104 ? 6.039 -2.093 -15.549 1.00 88.81 104 GLY A CA 1
ATOM 825 C C . GLY A 1 104 ? 4.555 -1.822 -15.824 1.00 88.81 104 GLY A C 1
ATOM 826 O O . GLY A 1 104 ? 3.751 -2.745 -15.987 1.00 88.81 104 GLY A O 1
ATOM 827 N N . PRO A 1 105 ? 4.187 -0.539 -15.988 1.00 84.81 105 PRO A N 1
ATOM 828 C CA . PRO A 1 105 ? 2.805 -0.110 -16.220 1.00 84.81 105 PRO A CA 1
ATOM 829 C C . PRO A 1 105 ? 2.182 -0.654 -17.517 1.00 84.81 105 PRO A C 1
ATOM 831 O O . PRO A 1 105 ? 0.961 -0.639 -17.653 1.00 84.81 105 PRO A O 1
ATOM 834 N N . GLY A 1 106 ? 2.996 -1.151 -18.457 1.00 89.12 106 GLY A N 1
ATOM 835 C CA . GLY A 1 106 ? 2.536 -1.787 -19.696 1.00 89.12 106 GLY A CA 1
ATOM 836 C C . GLY A 1 106 ? 1.994 -3.213 -19.527 1.00 89.12 106 GLY A C 1
ATOM 837 O O . GLY A 1 106 ? 1.424 -3.760 -20.473 1.00 89.12 106 GLY A O 1
ATOM 838 N N . ALA A 1 107 ? 2.149 -3.831 -18.350 1.00 92.56 107 ALA A N 1
ATOM 839 C CA . ALA A 1 107 ? 1.567 -5.141 -18.078 1.00 92.56 107 ALA A CA 1
ATOM 840 C C . ALA A 1 107 ? 0.034 -5.087 -18.193 1.00 92.56 107 ALA A C 1
ATOM 842 O O . ALA A 1 107 ? -0.600 -4.128 -17.764 1.00 92.56 107 ALA A O 1
ATOM 843 N N . LYS A 1 108 ? -0.597 -6.122 -18.756 1.00 89.94 108 LYS A N 1
ATOM 844 C CA . LYS A 1 108 ? -2.069 -6.181 -18.896 1.00 89.94 108 LYS A CA 1
ATOM 845 C C . LYS A 1 108 ? -2.753 -7.032 -17.825 1.00 89.94 108 LYS A C 1
ATOM 847 O O . LYS A 1 108 ? -3.966 -6.945 -17.659 1.00 89.94 108 LYS A O 1
ATOM 852 N N . SER A 1 109 ? -1.991 -7.869 -17.126 1.00 92.06 109 SER A N 1
ATOM 853 C CA . SER A 1 109 ? -2.480 -8.773 -16.083 1.00 92.06 109 SER A CA 1
ATOM 854 C C . SER A 1 109 ? -1.335 -9.189 -15.162 1.00 9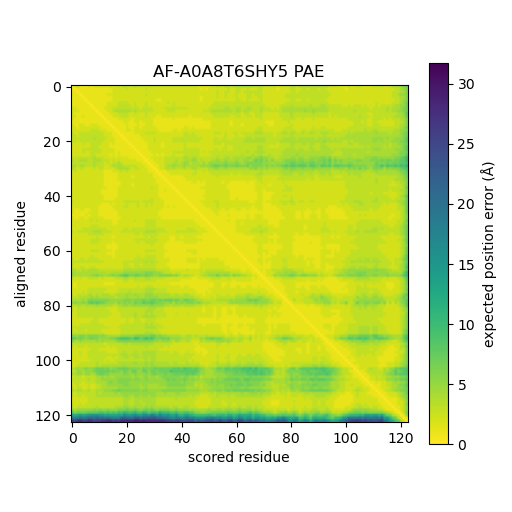2.06 109 SER A C 1
ATOM 856 O O . SER A 1 109 ? -0.180 -9.078 -15.567 1.00 92.06 109 SER A O 1
ATOM 858 N N . ILE A 1 110 ? -1.656 -9.752 -13.995 1.00 92.94 110 ILE A N 1
ATOM 859 C CA . ILE A 1 110 ? -0.675 -10.409 -13.114 1.00 92.94 110 ILE A CA 1
ATOM 860 C C . ILE A 1 110 ? -0.215 -11.789 -13.621 1.00 92.94 110 ILE A C 1
ATOM 862 O O . ILE A 1 110 ? 0.723 -12.364 -13.077 1.00 92.94 110 ILE A O 1
ATOM 866 N N . ARG A 1 111 ? -0.870 -12.363 -14.642 1.00 92.69 111 ARG A N 1
ATOM 867 C CA . ARG A 1 111 ? -0.540 -13.706 -15.138 1.00 92.69 111 ARG A CA 1
ATOM 868 C C . ARG A 1 111 ? 0.874 -13.719 -15.718 1.00 92.69 111 ARG A C 1
ATOM 870 O O . ARG A 1 111 ? 1.214 -12.860 -16.533 1.00 92.69 111 ARG A O 1
ATOM 877 N N . ASN A 1 112 ? 1.656 -14.725 -15.325 1.00 93.50 112 ASN A N 1
ATOM 878 C CA . ASN A 1 112 ? 3.061 -14.892 -15.712 1.00 93.50 112 ASN A CA 1
ATOM 879 C C . ASN A 1 112 ? 3.930 -13.668 -15.369 1.00 93.50 112 ASN A C 1
ATOM 881 O O . ASN A 1 112 ? 4.921 -13.409 -16.045 1.00 93.50 112 ASN A O 1
ATOM 885 N N . GLN A 1 113 ? 3.530 -12.896 -14.356 1.00 95.44 113 GLN A N 1
ATOM 886 C CA . GLN A 1 113 ? 4.334 -11.821 -13.794 1.00 95.44 113 GLN A CA 1
ATOM 887 C C . GLN A 1 113 ? 4.927 -12.268 -12.466 1.00 95.44 113 GLN A C 1
ATOM 889 O O . GLN A 1 113 ? 4.303 -13.019 -11.717 1.00 95.44 113 GLN A O 1
ATOM 894 N N . ASN A 1 114 ? 6.117 -11.767 -12.168 1.00 96.06 114 ASN A N 1
ATOM 895 C CA . ASN A 1 114 ? 6.796 -12.085 -10.927 1.00 96.06 114 ASN A CA 1
ATOM 896 C C . ASN A 1 114 ? 6.591 -10.976 -9.894 1.00 96.06 114 ASN A C 1
ATOM 898 O O . ASN A 1 114 ? 6.546 -9.788 -10.225 1.00 96.06 114 ASN A O 1
ATOM 902 N N . PHE A 1 115 ? 6.543 -11.383 -8.633 1.00 96.12 115 PHE A N 1
ATOM 903 C CA . PHE A 1 115 ? 6.576 -10.500 -7.477 1.00 96.12 115 PHE A CA 1
ATOM 904 C C . PHE A 1 115 ? 7.724 -10.943 -6.576 1.00 96.12 115 PHE A C 1
ATOM 906 O O . PHE A 1 115 ? 7.878 -12.138 -6.328 1.00 96.12 115 PHE A O 1
ATOM 913 N N . ALA A 1 116 ? 8.508 -9.996 -6.067 1.00 95.31 116 ALA A N 1
ATOM 914 C CA . ALA A 1 116 ? 9.349 -10.256 -4.905 1.00 95.31 116 ALA A CA 1
ATOM 915 C C . ALA A 1 116 ? 8.536 -9.939 -3.647 1.00 95.31 116 ALA A C 1
ATOM 917 O O . ALA A 1 116 ? 7.933 -8.869 -3.568 1.00 95.31 116 ALA A O 1
ATOM 918 N N . LEU A 1 117 ? 8.513 -10.863 -2.688 1.00 95.31 117 LEU A N 1
ATOM 919 C CA . LEU A 1 117 ? 7.841 -10.708 -1.399 1.00 95.31 117 LEU A CA 1
ATOM 920 C C . LEU A 1 117 ? 8.900 -10.703 -0.298 1.00 95.31 117 LEU A C 1
ATOM 922 O O . LEU A 1 117 ? 9.832 -11.504 -0.342 1.00 95.31 117 LEU A O 1
ATOM 926 N N . THR A 1 118 ? 8.749 -9.828 0.690 1.00 94.44 118 THR A N 1
ATOM 927 C CA . THR A 1 118 ? 9.641 -9.755 1.854 1.00 94.44 118 THR A CA 1
ATOM 928 C C . THR A 1 118 ? 8.833 -9.959 3.135 1.00 94.44 118 THR A C 1
ATOM 930 O O . THR A 1 118 ? 8.526 -8.976 3.817 1.00 94.44 118 THR A O 1
ATOM 933 N N . PRO A 1 119 ? 8.415 -11.205 3.432 1.00 91.31 119 PRO A N 1
ATOM 934 C CA . PRO A 1 119 ? 7.775 -11.531 4.699 1.00 91.31 119 PRO A CA 1
ATOM 935 C C . PRO A 1 119 ? 8.788 -11.400 5.842 1.00 91.31 119 PRO A C 1
ATOM 937 O O . PRO A 1 119 ? 9.974 -11.680 5.668 1.00 91.31 119 PRO A O 1
ATOM 940 N N . THR A 1 120 ? 8.312 -1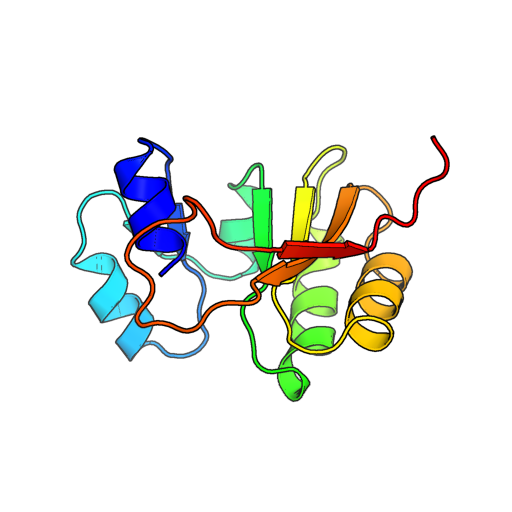0.970 7.002 1.00 83.81 120 THR A N 1
ATOM 941 C CA . THR A 1 120 ? 9.150 -10.667 8.176 1.00 83.81 120 THR A CA 1
ATOM 942 C C . THR A 1 120 ? 8.680 -11.344 9.455 1.00 83.81 120 THR A C 1
ATOM 944 O O . THR A 1 120 ? 9.422 -11.367 10.433 1.00 83.81 120 THR A O 1
ATOM 947 N N . ASN A 1 121 ? 7.475 -11.911 9.451 1.00 75.06 121 ASN A N 1
ATOM 948 C CA . ASN A 1 121 ? 6.989 -12.734 10.547 1.00 75.06 121 ASN A CA 1
ATOM 949 C C . ASN A 1 121 ? 7.558 -14.150 10.399 1.00 75.06 121 ASN A C 1
ATOM 951 O O . ASN A 1 121 ? 7.642 -14.672 9.284 1.00 75.06 121 ASN A O 1
ATOM 955 N N . GLU A 1 122 ? 7.925 -14.771 11.517 1.00 67.19 122 GLU A N 1
ATOM 956 C CA . GLU A 1 122 ? 8.219 -16.204 11.550 1.00 67.19 122 GLU A CA 1
ATOM 957 C C . GLU A 1 122 ? 6.915 -16.994 11.332 1.00 67.19 122 GLU A C 1
ATOM 959 O O . GLU A 1 122 ? 5.844 -16.566 11.771 1.00 67.19 122 GLU A O 1
ATOM 964 N N . THR A 1 123 ? 7.007 -18.093 10.579 1.00 49.94 123 THR A N 1
ATOM 965 C CA . THR A 1 123 ? 5.900 -19.025 10.286 1.00 49.94 123 THR A CA 1
ATOM 966 C C . THR A 1 123 ? 5.417 -19.769 11.515 1.00 49.94 123 THR A C 1
ATOM 968 O O . THR A 1 123 ? 6.302 -20.238 12.265 1.00 49.94 123 THR A O 1
#

Radius of gyration: 14.32 Å; Cα contacts (8 Å, |Δi|>4): 173; chains: 1; bounding box: 32×36×35 Å